Protein AF-S6VYV8-F1 (afdb_monomer_lite)

InterPro domains:
  IPR003060 Pyocin S killer protein [PR01300] (23-44)
  IPR003060 Pyocin S killer protein [PR01300] (45-64)
  IPR003060 Pyocin S killer protein [PR01300] (68-85)
  IPR003060 Pyocin S killer protein [PR01300] (106-125)
  IPR003615 HNH nuclease [SM00507] (66-121)
  IPR003615 HNH nuclease [cd00085] (87-124)
  IPR037146 Colicin/pyocin, DNase domain superfamily [G3DSA:3.90.540.10] (6-129)
  IPR044925 His-Me finger superfamily [SSF54060] (20-124)

Secondary structure (DSSP, 8-state):
----GGG----HHHHS-TT-TTT-EEPPHHHHHHHTT---SSHHHHHHHHHHHHHH-TTTGGGS-HHHHHHHHTTPPPP--GGG-BTTB-S-EEEESS-GGGT--SS-GGGEEEE-HHHHHHHHHHHT-

pLDDT: mean 84.9, std 18.85, range [35.53, 98.62]

Sequence (129 aa):
QRASIDDFTENLFLRQHTRTRAEGAPIPSQVADQLRGVRFSNFGRQRESIWKAVANDSEISQQFSQRNLQLMKAGNAPHPKLEDQIGRRTKFEVHHKDEIANGGSVYNMDNLVIMTPKQHIEHHRNRSQ

Foldseek 3Di:
DDDDPPPDQDQPQQPPPPPCLQQAGAQDPQLLVVCPPPDDPDLLRLQLSSLCSQLPDPVNVSSDDPVQSVQSVRSHFGFDPPVLADDPQGGKDKDFCQDVVNVGDSNRSRRIHIHGPNSNVVNVVVVVD

Structure (mmCIF, N/CA/C/O backbone):
data_AF-S6VYV8-F1
#
_entry.id   AF-S6VYV8-F1
#
loop_
_atom_site.group_PDB
_atom_site.id
_atom_site.type_symbol
_atom_site.label_atom_id
_atom_site.label_alt_id
_atom_site.label_comp_id
_atom_site.label_asym_id
_atom_site.label_entity_id
_atom_site.label_seq_id
_atom_site.pdbx_PDB_ins_code
_atom_site.Cartn_x
_atom_site.Cartn_y
_atom_site.Cartn_z
_atom_site.occupancy
_atom_site.B_iso_or_equiv
_atom_site.auth_seq_id
_atom_site.auth_comp_id
_atom_site.auth_asym_id
_atom_site.auth_atom_id
_atom_site.pdbx_PDB_model_num
ATOM 1 N N . GLN A 1 1 ? 23.543 20.857 17.934 1.00 36.75 1 GLN A N 1
ATOM 2 C CA . GLN A 1 1 ? 22.958 20.693 16.585 1.00 36.75 1 GLN A CA 1
ATOM 3 C C . GLN A 1 1 ? 21.738 19.796 16.728 1.00 36.75 1 GLN A C 1
ATOM 5 O O . GLN A 1 1 ? 21.849 18.759 17.365 1.00 36.75 1 GLN A O 1
ATOM 10 N N . ARG A 1 2 ? 20.561 20.262 16.294 1.00 36.38 2 ARG A N 1
ATOM 11 C CA . ARG A 1 2 ? 19.273 19.580 16.497 1.00 36.38 2 ARG A CA 1
ATOM 12 C C . ARG A 1 2 ? 19.119 18.473 15.450 1.00 36.38 2 ARG A C 1
ATOM 14 O O . ARG A 1 2 ? 18.986 18.793 14.274 1.00 36.38 2 ARG A O 1
ATOM 21 N N . ALA A 1 3 ? 19.151 17.212 15.874 1.00 35.53 3 ALA A N 1
ATOM 22 C CA . ALA A 1 3 ? 18.651 16.110 15.058 1.00 35.53 3 ALA A CA 1
ATOM 23 C C . ALA A 1 3 ? 17.137 16.302 14.860 1.00 35.53 3 ALA A C 1
ATOM 25 O O . ALA A 1 3 ? 16.430 16.645 15.812 1.00 35.53 3 ALA A O 1
ATOM 26 N N . SER A 1 4 ? 16.667 16.171 13.617 1.00 38.88 4 SER A N 1
ATOM 27 C CA . SER A 1 4 ? 15.248 16.284 13.278 1.00 38.88 4 SER A CA 1
ATOM 28 C C . SER A 1 4 ? 14.470 15.146 13.938 1.00 38.88 4 SER A C 1
ATOM 30 O O . SER A 1 4 ? 14.913 14.002 13.945 1.00 38.88 4 SER A O 1
ATOM 32 N N . ILE A 1 5 ? 13.288 15.464 14.458 1.00 42.28 5 ILE A N 1
ATOM 33 C CA . ILE A 1 5 ? 12.329 14.523 15.061 1.00 42.28 5 ILE A CA 1
ATOM 34 C C . ILE A 1 5 ? 11.780 13.509 14.026 1.00 42.28 5 ILE A C 1
ATOM 36 O O . ILE A 1 5 ? 11.091 12.560 14.387 1.00 42.28 5 ILE A O 1
ATOM 40 N N . ASP A 1 6 ? 12.151 13.647 12.750 1.00 46.44 6 ASP A N 1
ATOM 41 C CA . ASP A 1 6 ? 11.734 12.770 11.651 1.00 46.44 6 ASP A CA 1
ATOM 42 C C . ASP A 1 6 ? 12.532 11.452 11.526 1.00 46.44 6 ASP A C 1
ATOM 44 O O . ASP A 1 6 ? 12.191 10.621 10.685 1.00 46.44 6 ASP A O 1
ATOM 48 N N . ASP A 1 7 ? 13.567 11.228 12.346 1.00 43.50 7 ASP A N 1
ATOM 49 C CA . ASP A 1 7 ? 14.510 10.102 12.173 1.00 43.50 7 ASP A CA 1
ATOM 50 C C . ASP A 1 7 ? 14.187 8.820 12.968 1.00 43.50 7 ASP A C 1
ATOM 52 O O . ASP A 1 7 ? 14.925 7.838 12.891 1.00 43.50 7 ASP A O 1
ATOM 56 N N . PHE A 1 8 ? 13.073 8.765 13.704 1.00 42.66 8 PHE A N 1
ATOM 57 C CA . PHE A 1 8 ? 12.705 7.590 14.507 1.00 42.66 8 PHE A CA 1
ATOM 58 C C . PHE A 1 8 ? 11.264 7.141 14.254 1.00 42.66 8 PHE A C 1
ATOM 60 O O . PHE A 1 8 ? 10.358 7.420 15.028 1.00 42.66 8 PHE A O 1
ATOM 67 N N . THR A 1 9 ? 11.030 6.400 13.174 1.00 42.88 9 THR A N 1
ATOM 68 C CA . THR A 1 9 ? 9.920 5.430 13.105 1.00 42.88 9 THR A CA 1
ATOM 69 C C . THR A 1 9 ? 10.303 4.336 12.126 1.00 42.88 9 THR A C 1
ATOM 71 O O . THR A 1 9 ? 10.031 4.359 10.926 1.00 42.88 9 THR A O 1
ATOM 74 N N . GLU A 1 10 ? 11.045 3.374 12.650 1.00 47.78 10 GLU A N 1
ATOM 75 C CA . GLU A 1 10 ? 11.358 2.162 11.923 1.00 47.78 10 GLU A CA 1
ATOM 76 C C . GLU A 1 10 ? 10.153 1.223 11.988 1.00 47.78 10 GLU A C 1
ATOM 78 O O . GLU A 1 10 ? 9.729 0.810 13.064 1.00 47.78 10 GLU A O 1
ATOM 83 N N . ASN A 1 11 ? 9.592 0.897 10.825 1.00 56.34 11 ASN A N 1
ATOM 84 C CA . ASN A 1 11 ? 8.447 -0.000 10.709 1.00 56.34 11 ASN A CA 1
ATOM 85 C C . ASN A 1 11 ? 8.862 -1.439 11.042 1.00 56.34 11 ASN A C 1
ATOM 87 O O . ASN A 1 11 ? 9.482 -2.105 10.217 1.00 56.34 11 ASN A O 1
ATOM 91 N N . LEU A 1 12 ? 8.518 -1.929 12.232 1.00 54.09 12 LEU A N 1
ATOM 92 C CA . LEU A 1 12 ? 8.795 -3.286 12.701 1.00 54.09 12 LEU A CA 1
ATOM 93 C C . LEU A 1 12 ? 8.232 -4.379 11.768 1.00 54.09 12 LEU A C 1
ATOM 95 O O . LEU A 1 12 ? 8.921 -5.368 11.526 1.00 54.09 12 LEU A O 1
ATOM 99 N N . PHE A 1 13 ? 7.043 -4.200 11.177 1.00 61.12 13 PHE A N 1
ATOM 100 C CA . PHE A 1 13 ? 6.476 -5.205 10.256 1.00 61.12 13 PHE A CA 1
ATOM 101 C C . PHE A 1 13 ? 7.120 -5.170 8.859 1.00 61.12 13 PHE A C 1
ATOM 103 O O . PHE A 1 13 ? 7.170 -6.186 8.175 1.00 61.12 13 PHE A O 1
ATOM 110 N N . LEU A 1 14 ? 7.684 -4.024 8.462 1.00 57.34 14 LEU A N 1
ATOM 111 C CA . LEU A 1 14 ? 8.530 -3.907 7.266 1.00 57.34 14 LEU A CA 1
ATOM 112 C C . LEU A 1 14 ? 10.004 -4.255 7.560 1.00 57.34 14 LEU A C 1
ATOM 114 O O . LEU A 1 14 ? 10.824 -4.276 6.644 1.00 57.34 14 LEU A O 1
ATOM 118 N N . ARG A 1 15 ? 10.357 -4.511 8.831 1.00 58.31 15 ARG A N 1
ATOM 119 C CA . ARG A 1 15 ? 11.710 -4.864 9.294 1.00 58.31 15 ARG A CA 1
ATOM 120 C C . ARG A 1 15 ? 11.942 -6.351 9.454 1.00 58.31 15 ARG A C 1
ATOM 122 O O . ARG A 1 15 ? 13.085 -6.784 9.305 1.00 58.31 15 ARG A O 1
ATOM 129 N N . GLN A 1 16 ? 10.924 -7.131 9.803 1.00 44.22 16 GLN A N 1
ATOM 130 C CA . GLN A 1 16 ? 11.106 -8.563 10.012 1.00 44.22 16 GLN A CA 1
ATOM 131 C C . GLN A 1 16 ? 11.234 -9.271 8.669 1.00 44.22 16 GLN A C 1
ATOM 133 O O . GLN A 1 16 ? 10.277 -9.885 8.254 1.00 44.22 16 GLN A O 1
ATOM 138 N N . HIS A 1 17 ? 12.387 -9.130 8.006 1.00 45.38 17 HIS A N 1
ATOM 139 C CA . HIS A 1 17 ? 13.085 -10.145 7.211 1.00 45.38 17 HIS A CA 1
ATOM 140 C C . HIS A 1 17 ? 14.476 -9.603 6.824 1.00 45.38 17 HIS A C 1
ATOM 142 O O . HIS A 1 17 ? 14.815 -9.404 5.658 1.00 45.38 17 HIS A O 1
ATOM 148 N N . THR A 1 18 ? 15.347 -9.416 7.818 1.00 36.47 18 THR A N 1
ATOM 149 C CA . THR A 1 18 ? 16.785 -9.131 7.629 1.00 36.47 18 THR A CA 1
ATOM 150 C C . THR A 1 18 ? 17.571 -10.294 6.992 1.00 36.47 18 THR A C 1
ATOM 152 O O . THR A 1 18 ? 18.792 -10.230 6.892 1.00 36.47 18 THR A O 1
ATOM 155 N N . ARG A 1 19 ? 16.883 -11.338 6.499 1.00 40.12 19 ARG A N 1
ATOM 156 C CA . ARG A 1 19 ? 17.441 -12.415 5.665 1.00 40.12 19 ARG A CA 1
ATOM 157 C C . ARG A 1 19 ? 16.961 -12.411 4.204 1.00 40.12 19 ARG A C 1
ATOM 159 O O . ARG A 1 19 ? 17.607 -13.065 3.396 1.00 40.12 19 ARG A O 1
ATOM 166 N N . THR A 1 20 ? 15.904 -11.673 3.839 1.00 45.91 20 THR A N 1
ATOM 167 C CA . THR A 1 20 ? 15.282 -11.752 2.498 1.00 45.91 20 THR A CA 1
ATOM 168 C C . THR A 1 20 ? 14.814 -10.389 1.977 1.00 45.91 20 THR A C 1
ATOM 170 O O . THR A 1 20 ? 13.684 -10.219 1.526 1.00 45.91 20 THR A O 1
ATOM 173 N N . ARG A 1 21 ? 15.704 -9.382 1.961 1.00 57.50 21 ARG A N 1
ATOM 174 C CA . ARG A 1 21 ? 15.410 -8.048 1.382 1.00 57.50 21 ARG A CA 1
ATOM 175 C C . ARG A 1 21 ? 14.778 -8.122 -0.025 1.00 57.50 21 ARG A C 1
ATOM 177 O O . ARG A 1 21 ? 14.060 -7.200 -0.393 1.00 57.50 21 ARG A O 1
ATOM 184 N N . ALA A 1 22 ? 15.022 -9.207 -0.764 1.00 64.06 22 ALA A N 1
ATOM 185 C CA . ALA A 1 22 ? 14.495 -9.473 -2.099 1.00 64.06 22 ALA A CA 1
ATOM 186 C C . ALA A 1 22 ? 13.047 -10.013 -2.157 1.00 64.06 22 ALA A C 1
ATOM 188 O O . ALA A 1 22 ? 12.445 -9.947 -3.223 1.00 64.06 22 ALA A O 1
ATOM 189 N N . GLU A 1 23 ? 12.476 -10.555 -1.077 1.00 79.62 23 GLU A N 1
ATOM 190 C CA . GLU A 1 23 ? 11.166 -11.242 -1.119 1.00 79.62 23 GLU A CA 1
ATOM 191 C C . GLU A 1 23 ? 9.980 -10.345 -0.734 1.00 79.62 23 GLU A C 1
ATOM 193 O O . GLU A 1 23 ? 8.837 -10.665 -1.048 1.00 79.62 23 GLU A O 1
ATOM 198 N N . GLY A 1 24 ? 10.246 -9.186 -0.125 1.00 86.62 24 GLY A N 1
ATOM 199 C CA . GLY A 1 24 ? 9.213 -8.258 0.338 1.00 86.62 24 GLY A CA 1
ATOM 200 C C . GLY A 1 24 ? 8.560 -8.678 1.660 1.00 86.62 24 GLY A C 1
ATOM 201 O O . GLY A 1 24 ? 8.760 -9.781 2.163 1.00 86.62 24 GLY A O 1
ATOM 202 N N . ALA A 1 25 ? 7.795 -7.765 2.255 1.00 90.88 25 ALA A N 1
ATOM 203 C CA . ALA A 1 25 ? 7.066 -8.018 3.494 1.00 90.88 25 ALA A CA 1
ATOM 204 C C . ALA A 1 25 ? 5.686 -8.627 3.185 1.00 90.88 25 ALA A C 1
ATOM 206 O O . ALA A 1 25 ? 4.957 -8.052 2.372 1.00 90.88 25 ALA A O 1
ATOM 207 N N . PRO A 1 26 ? 5.284 -9.748 3.808 1.00 93.75 26 PRO A N 1
ATOM 208 C CA . PRO A 1 26 ? 3.948 -10.304 3.608 1.00 93.75 26 PRO A CA 1
ATOM 209 C C . PRO A 1 26 ? 2.865 -9.347 4.123 1.00 93.75 26 PRO A C 1
ATOM 211 O O . PRO A 1 26 ? 3.109 -8.515 5.002 1.00 93.75 26 PRO A O 1
ATOM 214 N N . ILE A 1 27 ? 1.645 -9.479 3.597 1.00 94.25 27 ILE A N 1
ATOM 215 C CA . ILE A 1 27 ? 0.493 -8.784 4.176 1.00 94.25 27 ILE A CA 1
ATOM 216 C C . ILE A 1 27 ? 0.255 -9.324 5.600 1.00 94.25 27 ILE A C 1
ATOM 218 O O . ILE A 1 27 ? 0.124 -10.538 5.758 1.00 94.25 27 ILE A O 1
ATOM 222 N N . PRO A 1 28 ? 0.159 -8.463 6.634 1.00 92.81 28 PRO A N 1
ATOM 223 C CA . PRO A 1 28 ? -0.158 -8.905 7.992 1.00 92.81 28 PRO A CA 1
ATOM 224 C C . PRO A 1 28 ? -1.473 -9.692 8.045 1.00 92.81 28 PRO A C 1
ATOM 226 O O . PRO A 1 28 ? -2.461 -9.285 7.428 1.00 92.81 28 PRO A O 1
ATOM 229 N N . SER A 1 29 ? -1.518 -10.787 8.810 1.00 93.56 29 SER A N 1
ATOM 230 C CA . SER A 1 29 ? -2.698 -11.664 8.890 1.00 93.56 29 SER A CA 1
ATOM 231 C C . SER A 1 29 ? -3.955 -10.908 9.320 1.00 93.56 29 SER A C 1
ATOM 233 O O . SER A 1 29 ? -4.989 -11.036 8.676 1.00 93.56 29 SER A O 1
ATOM 235 N N . GLN A 1 30 ? -3.845 -10.013 10.306 1.00 94.25 30 GLN A N 1
ATOM 236 C CA . GLN A 1 30 ? -4.943 -9.145 10.750 1.00 94.25 30 GLN A CA 1
ATOM 237 C C . GLN A 1 30 ? -5.507 -8.228 9.648 1.00 94.25 30 GLN A C 1
ATOM 239 O O . GLN A 1 30 ? -6.687 -7.882 9.678 1.00 94.25 30 GLN A O 1
ATOM 244 N N . VAL A 1 31 ? -4.699 -7.850 8.650 1.00 96.38 31 VAL A N 1
ATOM 245 C CA . VAL A 1 31 ? -5.151 -7.092 7.468 1.00 96.38 31 VAL A CA 1
ATOM 246 C C . VAL A 1 31 ? -5.778 -8.031 6.438 1.00 96.38 31 VAL A C 1
ATOM 248 O O . VAL A 1 31 ? -6.810 -7.704 5.852 1.00 96.38 31 VAL A O 1
ATOM 251 N N . ALA A 1 32 ? -5.180 -9.205 6.219 1.00 95.81 32 ALA A N 1
ATOM 252 C CA . ALA A 1 32 ? -5.721 -10.218 5.317 1.00 95.81 32 ALA A CA 1
ATOM 253 C C . ALA A 1 32 ? -7.100 -10.718 5.778 1.00 95.81 32 ALA A C 1
ATOM 255 O O . ALA A 1 32 ? -8.005 -10.860 4.956 1.00 95.81 32 ALA A O 1
ATOM 256 N N . ASP A 1 33 ? -7.290 -10.904 7.083 1.00 95.75 33 ASP A N 1
ATOM 257 C CA . ASP A 1 33 ? -8.546 -11.352 7.681 1.00 95.75 33 ASP A CA 1
ATOM 258 C C . ASP A 1 33 ? -9.673 -10.332 7.503 1.00 95.75 33 ASP A C 1
ATOM 260 O O . ASP A 1 33 ? -10.787 -10.718 7.153 1.00 95.75 33 ASP A O 1
ATOM 264 N N . GLN A 1 34 ? -9.381 -9.032 7.622 1.00 95.56 34 GLN A N 1
ATOM 265 C CA . GLN A 1 34 ? -10.354 -7.961 7.353 1.00 95.56 34 GLN A CA 1
ATOM 266 C C . GLN A 1 34 ? -10.839 -7.935 5.897 1.00 95.56 34 GLN A C 1
ATOM 268 O O . GLN A 1 34 ? -11.943 -7.471 5.615 1.00 95.56 34 GLN A O 1
ATOM 273 N N . LEU A 1 35 ? -10.006 -8.392 4.961 1.00 95.88 35 LEU A N 1
ATOM 274 C CA . LEU A 1 35 ? -10.280 -8.333 3.524 1.00 95.88 35 LEU A CA 1
ATOM 275 C C . LEU A 1 35 ? -10.675 -9.697 2.940 1.00 95.88 35 LEU A C 1
ATOM 277 O O . LEU A 1 35 ? -10.947 -9.809 1.741 1.00 95.88 35 LEU A O 1
ATOM 281 N N . ARG A 1 36 ? -10.752 -10.737 3.776 1.00 93.88 36 ARG A N 1
ATOM 282 C CA . ARG A 1 36 ? -11.122 -12.092 3.370 1.00 93.88 36 ARG A CA 1
ATOM 283 C C . ARG A 1 36 ? -12.567 -12.122 2.872 1.00 93.88 36 ARG A C 1
ATOM 285 O O . ARG A 1 36 ? -13.480 -11.615 3.513 1.00 93.88 36 ARG A O 1
ATOM 292 N N . GLY A 1 37 ? -12.780 -12.722 1.702 1.00 92.44 37 GLY A N 1
ATOM 293 C CA . GLY A 1 37 ? -14.107 -12.816 1.079 1.00 92.44 37 GLY A CA 1
ATOM 294 C C . GLY A 1 37 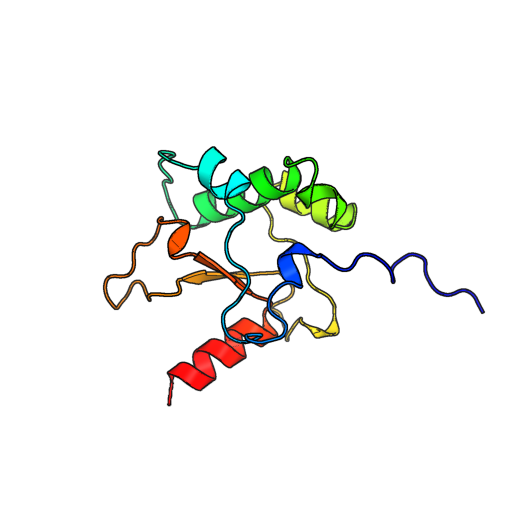? -14.613 -11.517 0.437 1.00 92.44 37 GLY A C 1
ATOM 295 O O . GLY A 1 37 ? -15.658 -11.536 -0.215 1.00 92.44 37 GLY A O 1
ATOM 296 N N . VAL A 1 38 ? -13.873 -10.408 0.545 1.00 95.38 38 VAL A N 1
ATOM 297 C CA . VAL A 1 38 ? -14.204 -9.161 -0.152 1.00 95.38 38 VAL A CA 1
ATOM 298 C C . VAL A 1 38 ? -13.934 -9.326 -1.646 1.00 95.38 38 VAL A C 1
ATOM 300 O O . VAL A 1 38 ? -12.854 -9.741 -2.066 1.00 95.38 38 VAL A O 1
ATOM 303 N N . ARG A 1 39 ? -14.923 -8.979 -2.476 1.00 94.00 39 ARG A N 1
ATOM 304 C CA . ARG A 1 39 ? -14.772 -8.961 -3.935 1.00 94.00 39 ARG A CA 1
ATOM 305 C C . ARG A 1 39 ? -14.286 -7.591 -4.393 1.00 94.00 39 ARG A C 1
ATOM 307 O O . ARG A 1 39 ? -14.935 -6.581 -4.131 1.00 94.00 39 ARG A O 1
ATOM 314 N N . PHE A 1 40 ? -13.181 -7.567 -5.131 1.00 95.56 40 PHE A N 1
ATOM 315 C CA . PHE A 1 40 ? -12.641 -6.352 -5.737 1.00 95.56 40 PHE A CA 1
ATOM 316 C C . PHE A 1 40 ? -12.929 -6.327 -7.236 1.00 95.56 40 PHE A C 1
ATOM 318 O O . PHE A 1 40 ? -12.746 -7.325 -7.926 1.00 95.56 40 PHE A O 1
ATOM 325 N N . SER A 1 41 ? -13.355 -5.172 -7.751 1.00 95.12 41 SER A N 1
ATOM 326 C CA . SER A 1 41 ? -13.600 -4.990 -9.188 1.00 95.12 41 SER A CA 1
ATOM 327 C C . SER A 1 41 ? -12.315 -4.876 -10.009 1.00 95.12 41 SER A C 1
ATOM 329 O O . SER A 1 41 ? -12.339 -5.077 -11.219 1.00 95.12 41 SER A O 1
ATOM 331 N N . ASN A 1 42 ? -11.199 -4.527 -9.367 1.00 96.25 42 ASN A N 1
ATOM 332 C CA . ASN A 1 42 ? -9.863 -4.519 -9.950 1.00 96.25 42 ASN A CA 1
ATOM 333 C C . ASN A 1 42 ? -8.794 -4.510 -8.845 1.00 96.25 42 ASN A C 1
ATOM 335 O O . ASN A 1 42 ? -9.076 -4.205 -7.683 1.00 96.25 42 ASN A O 1
ATOM 339 N N . PHE A 1 43 ? -7.544 -4.779 -9.226 1.00 95.38 43 PHE A N 1
ATOM 340 C CA . PHE A 1 43 ? -6.403 -4.783 -8.306 1.00 95.38 43 PHE A CA 1
ATOM 341 C C . PHE A 1 43 ? -6.142 -3.418 -7.643 1.00 95.38 43 PHE A C 1
ATOM 343 O O . PHE A 1 43 ? -5.696 -3.351 -6.500 1.00 95.38 43 PHE A O 1
ATOM 350 N N . GLY A 1 44 ? -6.480 -2.312 -8.316 1.00 96.88 44 GLY A N 1
ATOM 351 C CA . GLY A 1 44 ? -6.397 -0.969 -7.735 1.00 96.88 44 GLY A CA 1
ATOM 352 C C . GLY A 1 44 ? -7.259 -0.826 -6.479 1.00 96.88 44 GLY A C 1
ATOM 353 O O . GLY A 1 44 ? -6.773 -0.327 -5.466 1.00 96.88 44 GLY A O 1
ATOM 354 N N . ARG A 1 45 ? -8.492 -1.349 -6.507 1.00 98.06 45 ARG A N 1
ATOM 355 C CA . ARG A 1 45 ? -9.393 -1.370 -5.342 1.00 98.06 45 ARG A CA 1
ATOM 356 C C . ARG A 1 45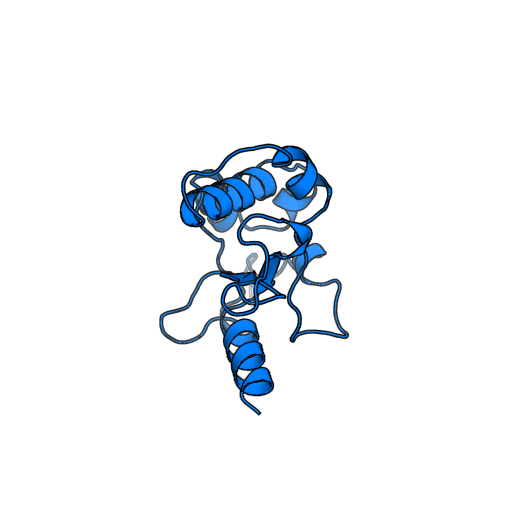 ? -8.888 -2.267 -4.222 1.00 98.06 45 ARG A C 1
ATOM 358 O O . ARG A 1 45 ? -8.981 -1.876 -3.064 1.00 98.06 45 ARG A O 1
ATOM 365 N N . GLN A 1 46 ? -8.312 -3.422 -4.552 1.00 97.69 46 GLN A N 1
ATOM 366 C CA . GLN A 1 46 ? -7.679 -4.270 -3.542 1.00 97.69 46 GLN A CA 1
ATOM 367 C C . GLN A 1 46 ? -6.538 -3.526 -2.842 1.00 97.69 46 GLN A C 1
ATOM 369 O O . GLN A 1 46 ? -6.495 -3.471 -1.616 1.00 97.69 46 GLN A O 1
ATOM 374 N N . ARG A 1 47 ? -5.649 -2.892 -3.614 1.00 97.88 47 ARG A N 1
ATOM 375 C CA . ARG A 1 47 ? -4.530 -2.113 -3.076 1.00 97.88 47 ARG A CA 1
ATOM 376 C C . ARG A 1 47 ? -5.000 -0.949 -2.203 1.00 97.88 47 ARG A C 1
ATOM 378 O O . ARG A 1 47 ? -4.427 -0.723 -1.143 1.00 97.88 47 ARG A O 1
ATOM 385 N N . GLU A 1 48 ? -6.030 -0.217 -2.628 1.00 98.38 48 GLU A N 1
ATOM 386 C CA . GLU A 1 48 ? -6.634 0.845 -1.812 1.00 98.38 48 GLU A CA 1
ATOM 387 C C . GLU A 1 48 ? -7.134 0.307 -0.467 1.00 98.38 48 GLU A C 1
ATOM 389 O O . GLU A 1 48 ? -6.858 0.905 0.574 1.00 98.38 48 GLU A O 1
ATOM 394 N N . SER A 1 49 ? -7.838 -0.828 -0.475 1.00 98.25 49 SER A N 1
ATOM 395 C CA . SER A 1 49 ? -8.351 -1.453 0.744 1.00 98.25 49 SER A CA 1
ATOM 396 C C . SER A 1 49 ? -7.249 -1.997 1.649 1.00 98.25 49 SER A C 1
ATOM 398 O O . SER A 1 49 ? -7.366 -1.843 2.861 1.00 98.25 49 SER A O 1
ATOM 400 N N . ILE A 1 50 ? -6.163 -2.551 1.093 1.00 98.06 50 ILE A N 1
ATOM 401 C CA . ILE A 1 50 ? -4.977 -2.961 1.864 1.00 98.06 50 ILE A CA 1
ATOM 402 C C . ILE A 1 50 ? -4.450 -1.776 2.675 1.00 98.06 50 ILE A C 1
ATOM 404 O O . ILE A 1 50 ? -4.314 -1.876 3.892 1.00 98.06 50 ILE A O 1
ATOM 408 N N . TRP A 1 51 ? -4.208 -0.630 2.032 1.00 98.44 51 TRP A N 1
ATOM 409 C CA . TRP A 1 51 ? -3.659 0.534 2.733 1.00 98.44 51 TRP A CA 1
ATOM 410 C C . TRP A 1 51 ? -4.621 1.116 3.767 1.00 98.44 51 TRP A C 1
ATOM 412 O O . TRP A 1 51 ? -4.189 1.491 4.855 1.00 98.44 51 TRP A O 1
ATOM 422 N N . LYS A 1 52 ? -5.925 1.142 3.475 1.00 98.62 52 LYS A N 1
ATOM 423 C CA . LYS A 1 52 ? -6.930 1.580 4.453 1.00 98.62 52 LYS A CA 1
ATOM 424 C C . LYS A 1 52 ? -6.975 0.668 5.676 1.00 98.62 52 LYS A C 1
ATOM 426 O O . LYS A 1 52 ? -7.008 1.177 6.791 1.00 98.62 52 LYS A O 1
ATOM 431 N N . ALA A 1 53 ? -6.941 -0.649 5.479 1.00 98.00 53 ALA A N 1
ATOM 432 C CA . ALA A 1 53 ? -6.927 -1.620 6.570 1.00 98.00 53 ALA A CA 1
ATOM 433 C C . ALA A 1 53 ? -5.661 -1.479 7.430 1.00 98.00 53 ALA A C 1
ATOM 435 O O . ALA A 1 53 ? -5.761 -1.376 8.648 1.00 98.00 53 ALA A O 1
ATOM 436 N N . VAL A 1 54 ? -4.486 -1.341 6.803 1.00 96.94 54 VAL A N 1
ATOM 437 C CA . VAL A 1 54 ? -3.214 -1.062 7.499 1.00 96.94 54 VAL A CA 1
ATOM 438 C C . VAL A 1 54 ? -3.297 0.213 8.347 1.00 96.94 54 VAL A C 1
ATOM 440 O O . VAL A 1 54 ? -2.839 0.232 9.484 1.00 96.94 54 VAL A O 1
ATOM 443 N N . ALA A 1 55 ? -3.891 1.287 7.820 1.00 97.31 55 ALA A N 1
ATOM 444 C CA . ALA A 1 55 ? -3.999 2.556 8.540 1.00 97.31 55 ALA A CA 1
ATOM 445 C C . ALA A 1 55 ? -5.033 2.560 9.675 1.00 97.31 55 ALA A C 1
ATOM 447 O O . ALA A 1 55 ? -4.972 3.441 10.536 1.00 97.31 55 ALA A O 1
ATOM 448 N N . ASN A 1 56 ? -5.991 1.634 9.642 1.00 96.88 56 ASN A N 1
ATOM 449 C CA . ASN A 1 56 ? -7.037 1.493 10.654 1.00 96.88 56 ASN A CA 1
ATOM 450 C C . ASN A 1 56 ? -6.677 0.472 11.740 1.00 96.88 56 ASN A C 1
ATOM 452 O O . ASN A 1 56 ? -7.328 0.448 12.781 1.00 96.88 56 ASN A O 1
ATOM 456 N N . ASP A 1 57 ? -5.653 -0.349 11.518 1.00 96.56 57 ASP A N 1
ATOM 457 C CA . ASP A 1 57 ? -5.140 -1.271 12.521 1.00 96.56 57 ASP A CA 1
ATOM 458 C C . ASP A 1 57 ? -4.362 -0.511 13.605 1.00 96.56 57 ASP A C 1
ATOM 460 O O . ASP A 1 57 ? -3.407 0.217 13.315 1.00 96.56 57 ASP A O 1
ATOM 464 N N . SER A 1 58 ? -4.769 -0.656 14.866 1.00 93.38 58 SER A N 1
ATOM 465 C CA . SER A 1 58 ? -4.219 0.123 15.978 1.00 93.38 58 SER A CA 1
ATOM 466 C C . SER A 1 58 ? -2.759 -0.187 16.292 1.00 93.38 58 SER A C 1
ATOM 468 O O . SER A 1 58 ? -2.085 0.682 16.832 1.00 93.38 58 SER A O 1
ATOM 470 N N . GLU A 1 59 ? -2.259 -1.382 15.979 1.00 92.00 59 GLU A N 1
ATOM 471 C CA . GLU A 1 59 ? -0.874 -1.779 16.260 1.00 92.00 59 GLU A CA 1
ATOM 472 C C . GLU A 1 59 ? 0.052 -1.413 15.097 1.00 92.00 59 GLU A C 1
ATOM 474 O O . GLU A 1 59 ? 1.153 -0.891 15.289 1.00 92.00 59 GLU A O 1
ATOM 479 N N . ILE A 1 60 ? -0.406 -1.640 13.866 1.00 91.81 60 ILE A N 1
ATOM 480 C CA . ILE A 1 60 ? 0.380 -1.384 12.661 1.00 91.81 60 ILE A CA 1
ATOM 481 C C . ILE A 1 60 ? 0.453 0.117 12.364 1.00 91.81 60 ILE A C 1
ATOM 483 O O . ILE A 1 60 ? 1.518 0.623 11.999 1.00 91.81 60 ILE A O 1
ATOM 487 N N . SER A 1 61 ? -0.643 0.859 12.548 1.00 93.19 61 SER A N 1
ATOM 488 C CA . SER A 1 61 ? -0.695 2.292 12.220 1.00 93.19 61 SER A CA 1
ATOM 489 C C . SER A 1 61 ? 0.328 3.133 12.992 1.00 93.19 61 SER A C 1
ATOM 491 O O . SER A 1 61 ? 0.829 4.120 12.455 1.00 93.19 61 SER A O 1
ATOM 493 N N . GLN A 1 62 ? 0.710 2.716 14.203 1.00 92.00 62 GLN A N 1
ATOM 494 C CA . GLN A 1 62 ? 1.712 3.399 15.036 1.00 92.00 62 GLN A CA 1
ATOM 495 C C . GLN A 1 62 ? 3.105 3.459 14.397 1.00 92.00 62 GLN A C 1
ATOM 497 O O . GLN A 1 62 ? 3.940 4.264 14.798 1.00 92.00 62 GLN A O 1
ATOM 502 N N . GLN A 1 63 ? 3.365 2.624 13.393 1.00 89.12 63 GLN A N 1
ATOM 503 C CA . GLN A 1 63 ? 4.668 2.523 12.743 1.00 89.12 63 GLN A CA 1
ATOM 504 C C . GLN A 1 63 ? 4.862 3.561 11.622 1.00 89.12 63 GLN A C 1
ATOM 506 O O . GLN A 1 63 ? 5.970 3.747 11.116 1.00 89.12 63 GLN A O 1
ATOM 511 N N . PHE A 1 64 ? 3.797 4.274 11.246 1.00 90.75 64 PHE A N 1
ATOM 512 C CA . PHE A 1 64 ? 3.800 5.230 10.147 1.00 90.75 64 PHE A CA 1
ATOM 513 C C . PHE A 1 64 ? 3.745 6.679 10.626 1.00 90.75 64 PHE A C 1
ATOM 515 O O . PHE A 1 64 ? 3.030 7.030 11.562 1.00 90.75 64 PHE A O 1
ATOM 522 N N . SER A 1 65 ? 4.427 7.564 9.895 1.00 94.12 65 SER A N 1
ATOM 523 C CA . SER A 1 65 ? 4.288 9.007 10.087 1.00 94.12 65 SER A CA 1
ATOM 524 C C . SER A 1 65 ? 2.860 9.481 9.797 1.00 94.12 65 SER A C 1
ATOM 526 O O . SER A 1 65 ? 2.144 8.901 8.975 1.00 94.12 65 SER A O 1
ATOM 528 N N . GLN A 1 66 ? 2.464 10.607 10.395 1.00 96.12 66 GLN A N 1
ATOM 529 C CA . GLN A 1 66 ? 1.124 11.175 10.198 1.00 96.12 66 GLN A CA 1
ATOM 530 C C . GLN A 1 66 ? 0.804 11.454 8.724 1.00 96.12 66 GLN A C 1
ATOM 532 O O . GLN A 1 66 ? -0.308 11.197 8.262 1.00 96.12 66 GLN A O 1
ATOM 537 N N . ARG A 1 67 ? 1.799 11.905 7.950 1.00 96.31 67 ARG A N 1
ATOM 538 C CA . ARG A 1 67 ? 1.658 12.110 6.503 1.00 96.31 67 ARG A CA 1
ATOM 539 C C . ARG A 1 67 ? 1.349 10.802 5.771 1.00 96.31 67 ARG A C 1
ATOM 541 O O . ARG A 1 67 ? 0.476 10.772 4.908 1.00 96.31 67 ARG A O 1
ATOM 548 N N . ASN A 1 68 ? 2.052 9.720 6.107 1.00 97.44 68 ASN A N 1
ATOM 549 C CA . ASN A 1 68 ? 1.801 8.410 5.511 1.00 97.44 68 ASN A CA 1
ATOM 550 C C . ASN A 1 68 ? 0.437 7.849 5.936 1.00 97.44 68 ASN A C 1
ATOM 552 O O . ASN A 1 68 ? -0.282 7.323 5.090 1.00 97.44 68 ASN A O 1
ATOM 556 N N . LEU A 1 69 ? 0.030 8.032 7.194 1.00 97.69 69 LEU A N 1
ATOM 557 C CA . LEU A 1 69 ? -1.302 7.638 7.660 1.00 97.69 69 LEU A CA 1
ATOM 558 C C . LEU A 1 69 ? -2.420 8.358 6.899 1.00 97.69 69 LEU A C 1
ATOM 560 O O . LEU A 1 69 ? -3.383 7.715 6.488 1.00 97.69 69 LEU A O 1
ATOM 564 N N . GLN A 1 70 ? -2.293 9.665 6.655 1.00 98.06 70 GLN A N 1
ATOM 565 C CA . GLN A 1 70 ? -3.272 10.417 5.859 1.00 98.06 70 GLN A CA 1
ATOM 566 C C . GLN A 1 70 ? -3.401 9.865 4.433 1.00 98.06 70 GLN A C 1
ATOM 568 O O . GLN A 1 70 ? -4.514 9.688 3.935 1.00 98.06 70 GLN A O 1
ATOM 573 N N . LEU A 1 71 ? -2.276 9.534 3.792 1.00 98.25 71 LEU A N 1
ATOM 574 C CA . LEU A 1 71 ? -2.272 8.911 2.467 1.00 98.25 71 LEU A CA 1
ATOM 575 C C . LEU A 1 71 ? -2.991 7.559 2.486 1.00 98.25 71 LEU A C 1
ATOM 577 O O . LEU A 1 71 ? -3.888 7.337 1.672 1.00 98.25 71 LEU A O 1
ATOM 581 N N . MET A 1 72 ? -2.641 6.689 3.431 1.00 98.44 72 MET A N 1
ATOM 582 C CA . MET A 1 72 ? -3.198 5.340 3.525 1.00 98.44 72 MET A CA 1
ATOM 583 C C . MET A 1 72 ? -4.687 5.331 3.879 1.00 98.44 72 MET A C 1
ATOM 585 O O . MET A 1 72 ? -5.444 4.574 3.275 1.00 98.44 72 MET A O 1
ATOM 589 N N . LYS A 1 73 ? -5.151 6.236 4.751 1.00 98.25 73 LYS A N 1
ATOM 590 C CA . LYS A 1 73 ? -6.588 6.441 5.022 1.00 98.25 73 LYS A CA 1
ATOM 591 C C . LYS A 1 73 ? -7.357 6.861 3.765 1.00 98.25 73 LYS A C 1
ATOM 593 O O . LYS A 1 73 ? -8.500 6.450 3.568 1.00 98.25 73 LYS A O 1
ATOM 598 N N . ALA A 1 74 ? -6.714 7.605 2.865 1.00 98.19 74 ALA A N 1
ATOM 599 C CA . ALA A 1 74 ? -7.251 7.928 1.544 1.00 98.19 74 ALA A CA 1
ATOM 600 C C . ALA A 1 74 ? -7.079 6.794 0.502 1.00 98.19 74 ALA A C 1
ATOM 602 O O . ALA A 1 74 ? -7.473 6.965 -0.648 1.00 98.19 74 ALA A O 1
ATOM 603 N N . GLY A 1 75 ? -6.524 5.634 0.875 1.00 97.94 75 GLY A N 1
ATOM 604 C CA . GLY A 1 75 ? -6.272 4.487 -0.012 1.00 97.94 75 GLY A CA 1
ATOM 605 C C . GLY A 1 75 ? -4.965 4.562 -0.809 1.00 97.94 75 GLY A C 1
ATOM 606 O O . GLY A 1 75 ? -4.732 3.747 -1.699 1.00 97.94 75 GLY A O 1
ATOM 607 N N . ASN A 1 76 ? -4.097 5.529 -0.514 1.00 98.25 76 ASN A N 1
ATOM 608 C CA . ASN A 1 76 ? -2.823 5.698 -1.203 1.00 98.25 76 ASN A CA 1
ATOM 609 C C . ASN A 1 76 ? -1.692 4.952 -0.493 1.00 98.25 76 ASN A C 1
ATOM 611 O O . ASN A 1 76 ? -1.592 4.979 0.729 1.00 98.25 76 ASN A O 1
ATOM 615 N N . ALA A 1 77 ? -0.772 4.382 -1.273 1.00 97.56 77 ALA A N 1
ATOM 616 C CA . ALA A 1 77 ? 0.439 3.788 -0.722 1.00 97.56 77 ALA A CA 1
ATOM 617 C C . ALA A 1 77 ? 1.295 4.832 0.030 1.00 97.56 77 ALA A C 1
ATOM 619 O O . ALA A 1 77 ? 1.424 5.970 -0.453 1.00 97.56 77 ALA A O 1
ATOM 620 N N . PRO A 1 78 ? 1.897 4.458 1.173 1.00 97.12 78 PRO A N 1
ATOM 621 C CA . PRO A 1 78 ? 2.805 5.317 1.916 1.00 97.12 78 PRO A CA 1
ATOM 622 C C . PRO A 1 78 ? 4.152 5.452 1.192 1.00 97.12 78 PRO A C 1
ATOM 624 O O . PRO A 1 78 ? 4.489 4.681 0.288 1.00 97.12 78 PRO A O 1
ATOM 627 N N . HIS A 1 79 ? 4.942 6.438 1.604 1.00 95.62 79 HIS A N 1
ATOM 628 C CA . HIS A 1 79 ? 6.313 6.606 1.133 1.00 95.62 79 HIS A CA 1
ATOM 629 C C . HIS A 1 79 ? 7.291 5.802 2.005 1.00 95.62 79 HIS A C 1
ATOM 631 O O . HIS A 1 79 ? 7.201 5.906 3.234 1.00 95.62 79 HIS A O 1
ATOM 637 N N . PRO A 1 80 ? 8.231 5.043 1.407 1.00 92.94 80 PRO A N 1
ATOM 638 C CA . PRO A 1 80 ? 9.368 4.477 2.121 1.00 92.94 80 PRO A CA 1
ATOM 639 C C . PRO A 1 80 ? 10.407 5.569 2.420 1.00 92.94 80 PRO A C 1
ATOM 641 O O . PRO A 1 80 ? 10.259 6.722 1.990 1.00 92.94 80 PRO A O 1
ATOM 644 N N . LYS A 1 81 ? 11.490 5.195 3.113 1.00 89.69 81 LYS A N 1
ATOM 645 C CA . LYS A 1 81 ? 12.657 6.068 3.295 1.00 89.69 81 LYS A CA 1
ATOM 646 C C . LYS A 1 81 ? 13.166 6.562 1.940 1.00 89.69 81 LYS A C 1
ATOM 648 O O . LYS A 1 81 ? 13.063 5.858 0.937 1.00 89.69 81 LYS A O 1
ATOM 653 N N . LEU A 1 82 ? 13.733 7.768 1.907 1.00 90.44 82 LEU A N 1
ATOM 654 C CA . LEU A 1 82 ? 14.242 8.371 0.668 1.00 90.44 82 LEU A CA 1
ATOM 655 C C . LEU A 1 82 ? 15.283 7.477 -0.023 1.00 90.44 82 LEU A C 1
ATOM 657 O O . LEU A 1 82 ? 15.278 7.349 -1.244 1.00 90.44 82 LEU A O 1
ATOM 661 N N . GLU A 1 83 ? 16.116 6.798 0.769 1.00 90.75 83 GLU A N 1
ATOM 662 C CA . GLU A 1 83 ? 17.123 5.851 0.288 1.00 90.75 83 GLU A CA 1
ATOM 663 C C . GLU A 1 83 ? 16.542 4.608 -0.393 1.00 90.75 83 GLU A C 1
ATOM 665 O O . GLU A 1 83 ? 17.268 3.948 -1.123 1.00 90.75 83 GLU A O 1
ATOM 670 N N . ASP A 1 84 ? 15.260 4.298 -0.209 1.00 90.00 84 ASP A N 1
ATOM 671 C CA . ASP A 1 84 ? 14.582 3.141 -0.802 1.00 90.00 84 ASP A CA 1
ATOM 672 C C . ASP A 1 84 ? 13.729 3.512 -2.034 1.00 90.00 84 ASP A C 1
ATOM 674 O O . ASP A 1 84 ? 13.148 2.646 -2.697 1.00 90.00 84 ASP A O 1
ATOM 678 N N . GLN A 1 85 ? 13.660 4.805 -2.366 1.00 93.19 85 GLN A N 1
ATOM 679 C CA . GLN A 1 85 ? 12.989 5.328 -3.558 1.00 93.19 85 GLN A CA 1
ATOM 680 C C . GLN A 1 85 ? 13.922 5.282 -4.777 1.00 93.19 85 GLN A C 1
ATOM 682 O O . GLN A 1 85 ? 15.148 5.279 -4.646 1.00 93.19 85 GLN A O 1
ATOM 687 N N . ILE A 1 86 ? 13.355 5.264 -5.988 1.00 94.69 86 ILE A N 1
ATOM 688 C CA . ILE A 1 86 ? 14.148 5.292 -7.225 1.00 94.69 86 ILE A CA 1
ATOM 689 C C . ILE A 1 86 ? 13.430 6.021 -8.366 1.00 94.69 86 ILE A C 1
ATOM 691 O O . ILE A 1 86 ? 12.346 5.638 -8.813 1.00 94.69 86 ILE A O 1
ATOM 695 N N . GLY A 1 87 ? 14.057 7.092 -8.861 1.00 95.00 87 GLY A N 1
ATOM 696 C CA . GLY A 1 87 ? 13.494 7.944 -9.908 1.00 95.00 87 GLY A CA 1
ATOM 697 C C . GLY A 1 87 ? 12.104 8.461 -9.530 1.00 95.00 87 GLY A C 1
ATOM 698 O O . GLY A 1 87 ? 11.917 9.075 -8.484 1.00 95.00 87 GLY A O 1
ATOM 699 N N . ARG A 1 88 ? 11.106 8.186 -10.377 1.00 96.06 88 ARG A N 1
ATOM 700 C CA . ARG A 1 88 ? 9.704 8.580 -10.141 1.00 96.06 88 ARG A CA 1
ATOM 701 C C . ARG A 1 88 ? 8.927 7.598 -9.251 1.00 96.06 88 ARG A C 1
ATOM 703 O O . ARG A 1 88 ? 7.781 7.881 -8.910 1.00 96.06 88 ARG A O 1
ATOM 710 N N . ARG A 1 89 ? 9.517 6.456 -8.877 1.00 96.38 89 ARG A N 1
ATOM 711 C CA . ARG A 1 89 ? 8.895 5.451 -8.002 1.00 96.38 89 ARG A CA 1
ATOM 712 C C . ARG A 1 89 ? 9.248 5.779 -6.555 1.00 96.38 89 ARG A C 1
ATOM 714 O O . ARG A 1 89 ? 10.353 5.504 -6.091 1.00 96.38 89 ARG A O 1
ATOM 721 N N . THR A 1 90 ? 8.307 6.422 -5.867 1.00 96.31 90 THR A N 1
ATOM 722 C CA . THR A 1 90 ? 8.522 7.018 -4.536 1.00 96.31 90 THR A CA 1
ATOM 723 C C . THR A 1 90 ? 7.599 6.466 -3.453 1.00 96.31 90 THR A C 1
ATOM 725 O O . THR A 1 90 ? 7.581 6.997 -2.347 1.00 96.31 90 THR A O 1
ATOM 728 N N . LYS A 1 91 ? 6.810 5.431 -3.748 1.00 96.62 91 LYS A N 1
ATOM 729 C CA . LYS A 1 91 ? 5.847 4.820 -2.822 1.00 96.62 91 LYS A CA 1
ATOM 730 C C . LYS A 1 91 ? 6.110 3.327 -2.699 1.00 96.62 91 LYS A C 1
ATOM 732 O O . LYS A 1 91 ? 6.679 2.747 -3.615 1.00 96.62 91 LYS A O 1
ATOM 737 N N . PHE A 1 92 ? 5.680 2.725 -1.595 1.00 96.62 92 PHE A N 1
ATOM 738 C CA . PHE A 1 92 ? 5.634 1.270 -1.483 1.00 96.62 92 PHE A CA 1
ATOM 739 C C . PHE A 1 92 ? 4.737 0.666 -2.566 1.00 96.62 92 PHE A C 1
ATOM 741 O O . PHE A 1 92 ? 3.761 1.279 -3.012 1.00 96.62 92 PHE A O 1
ATOM 748 N N . GLU A 1 93 ? 5.065 -0.551 -2.973 1.00 95.50 93 GLU A N 1
ATOM 749 C CA . GLU A 1 93 ? 4.417 -1.257 -4.069 1.00 95.50 93 GLU A CA 1
ATOM 750 C C . GLU A 1 93 ? 3.961 -2.635 -3.593 1.00 95.50 93 GLU A C 1
ATOM 752 O O . GLU A 1 93 ? 4.626 -3.264 -2.774 1.00 95.50 93 GLU A O 1
ATOM 757 N N . VAL A 1 94 ? 2.809 -3.082 -4.091 1.00 95.31 94 VAL A N 1
ATOM 758 C CA . VAL A 1 94 ? 2.293 -4.432 -3.836 1.00 95.31 94 VAL A CA 1
ATOM 759 C C . VAL A 1 94 ? 2.664 -5.296 -5.036 1.00 95.31 94 VAL A C 1
ATOM 761 O O . VAL A 1 94 ? 2.339 -4.926 -6.166 1.00 95.31 94 VAL A O 1
ATOM 764 N N . HIS A 1 95 ? 3.345 -6.406 -4.782 1.00 94.50 95 HIS A N 1
ATOM 765 C CA . HIS A 1 95 ? 3.884 -7.331 -5.773 1.00 94.50 95 HIS A CA 1
ATOM 766 C C . HIS A 1 95 ? 3.279 -8.732 -5.598 1.00 94.50 95 HIS A C 1
ATOM 768 O O . HIS A 1 95 ? 2.999 -9.147 -4.472 1.00 94.50 95 HIS A O 1
ATOM 774 N N . HIS A 1 96 ? 3.081 -9.451 -6.707 1.00 94.19 96 HIS A N 1
ATOM 775 C CA . HIS A 1 96 ? 2.618 -10.843 -6.728 1.00 94.19 96 HIS A CA 1
ATOM 776 C C . HIS A 1 96 ? 3.813 -11.801 -6.698 1.00 94.19 96 HIS A C 1
ATOM 778 O O . HIS A 1 96 ? 4.597 -11.791 -7.641 1.00 94.19 96 HIS A O 1
ATOM 784 N N . LYS A 1 97 ? 3.935 -12.650 -5.668 1.00 91.19 97 LYS A N 1
ATOM 785 C CA . LYS A 1 97 ? 5.038 -13.632 -5.555 1.00 91.19 97 LYS A CA 1
ATOM 786 C C . LYS A 1 97 ? 5.044 -14.616 -6.729 1.00 91.19 97 LYS A C 1
ATOM 788 O O . LYS A 1 97 ? 6.077 -14.833 -7.373 1.00 91.19 97 LYS A O 1
ATOM 793 N N . ASP A 1 98 ? 3.874 -15.176 -7.011 1.00 90.56 98 ASP A N 1
ATOM 794 C CA . ASP A 1 98 ? 3.588 -15.960 -8.202 1.00 90.56 98 ASP A CA 1
ATOM 795 C C . ASP A 1 98 ? 2.962 -15.033 -9.235 1.00 90.56 98 ASP A C 1
ATOM 797 O O . ASP A 1 98 ? 1.874 -14.480 -9.028 1.00 90.56 98 ASP A O 1
ATOM 801 N N . GLU A 1 99 ? 3.672 -14.837 -10.344 1.00 87.00 99 GLU A N 1
ATOM 802 C CA . GLU A 1 99 ? 3.246 -13.924 -11.395 1.00 87.00 99 GLU A CA 1
ATOM 803 C C . GLU A 1 99 ? 1.912 -14.365 -11.997 1.00 87.00 99 GLU A C 1
ATOM 805 O O . GLU A 1 99 ? 1.666 -15.548 -12.241 1.00 87.00 99 GLU A O 1
ATOM 810 N N . ILE A 1 100 ? 1.065 -13.386 -12.315 1.00 87.44 100 ILE A N 1
ATOM 811 C CA . ILE A 1 100 ? -0.247 -13.629 -12.928 1.00 87.44 100 ILE A CA 1
ATOM 812 C C . ILE A 1 100 ? -0.093 -14.388 -14.257 1.00 87.44 100 ILE A C 1
ATOM 814 O O . ILE A 1 100 ? -0.892 -15.272 -14.558 1.00 87.44 100 ILE A O 1
ATOM 818 N N . ALA A 1 101 ? 0.964 -14.093 -15.024 1.00 87.00 101 ALA A N 1
ATOM 819 C CA . ALA A 1 101 ? 1.275 -14.775 -16.282 1.00 87.00 101 ALA A CA 1
ATOM 820 C C . ALA A 1 101 ? 1.533 -16.285 -16.108 1.00 87.00 101 ALA A C 1
ATOM 822 O O . ALA A 1 101 ? 1.269 -17.054 -17.027 1.00 87.00 101 ALA A O 1
ATOM 823 N N . ASN A 1 102 ? 1.969 -16.708 -14.918 1.00 87.50 102 ASN A N 1
ATOM 824 C CA . ASN A 1 102 ? 2.245 -18.103 -14.573 1.00 87.50 102 ASN A CA 1
ATOM 825 C C . ASN A 1 102 ? 1.076 -18.762 -13.815 1.00 87.50 102 ASN A C 1
ATOM 827 O O . ASN A 1 102 ? 1.255 -19.793 -13.172 1.00 87.50 102 ASN A O 1
ATOM 831 N N . GLY A 1 103 ? -0.122 -18.166 -13.858 1.00 89.19 103 GLY A N 1
ATOM 832 C CA . GLY A 1 103 ? -1.310 -18.675 -13.165 1.00 89.19 103 GLY A CA 1
ATOM 833 C C . GLY A 1 103 ? -1.421 -18.249 -11.697 1.00 89.19 103 GLY A C 1
ATOM 834 O O . GLY A 1 103 ? -2.294 -18.745 -10.985 1.00 89.19 103 GLY A O 1
ATOM 835 N N . GLY A 1 104 ? -0.573 -17.322 -11.239 1.00 91.56 104 GLY A N 1
ATOM 836 C CA . GLY A 1 104 ? -0.640 -16.768 -9.891 1.00 91.56 104 GLY A CA 1
ATOM 837 C C . GLY A 1 104 ? -1.973 -16.068 -9.610 1.00 91.56 104 GLY A C 1
ATOM 838 O O . GLY A 1 104 ? -2.514 -15.334 -10.442 1.00 91.56 104 GLY A O 1
ATOM 839 N N . SER A 1 105 ? -2.520 -16.278 -8.410 1.00 91.56 105 SER A N 1
ATOM 840 C CA . SER A 1 105 ? -3.803 -15.681 -8.028 1.00 91.56 105 SER A CA 1
ATOM 841 C C . SER A 1 105 ? -3.681 -14.169 -7.850 1.00 91.56 105 SER A C 1
ATOM 843 O O . SER A 1 105 ? -2.854 -13.688 -7.073 1.00 91.56 105 SER A O 1
ATOM 845 N N . VAL A 1 106 ? -4.543 -13.417 -8.538 1.00 91.69 106 VAL A N 1
ATOM 846 C CA . VAL A 1 106 ? -4.518 -11.945 -8.551 1.00 91.69 106 VAL A CA 1
ATOM 847 C C . VAL A 1 106 ? -4.888 -11.352 -7.191 1.00 91.69 106 VAL A C 1
ATOM 849 O O . VAL A 1 106 ? -4.278 -10.374 -6.766 1.00 91.69 106 VAL A O 1
ATOM 852 N N . TYR A 1 107 ? -5.892 -11.933 -6.526 1.00 93.50 107 TYR A N 1
ATOM 853 C CA . TYR A 1 107 ? -6.514 -11.361 -5.328 1.00 93.50 107 TYR A CA 1
ATOM 854 C C . TYR A 1 107 ? -6.205 -12.136 -4.042 1.00 93.50 107 TYR A C 1
ATOM 856 O O . TYR A 1 107 ? -6.665 -11.736 -2.975 1.00 93.50 107 TYR A O 1
ATOM 864 N N . ASN A 1 108 ? -5.443 -13.230 -4.111 1.00 93.56 108 ASN A N 1
ATOM 865 C CA . ASN A 1 108 ? -5.050 -13.959 -2.910 1.00 93.56 108 ASN A CA 1
ATOM 866 C C . ASN A 1 108 ? -4.035 -13.136 -2.103 1.00 93.56 108 ASN A C 1
ATOM 868 O O . ASN A 1 108 ? -2.932 -12.902 -2.589 1.00 93.56 108 ASN A O 1
ATOM 872 N N . MET A 1 109 ? -4.386 -12.743 -0.874 1.00 94.19 109 MET A N 1
ATOM 873 C CA . MET A 1 109 ? -3.505 -11.973 0.017 1.00 94.19 109 M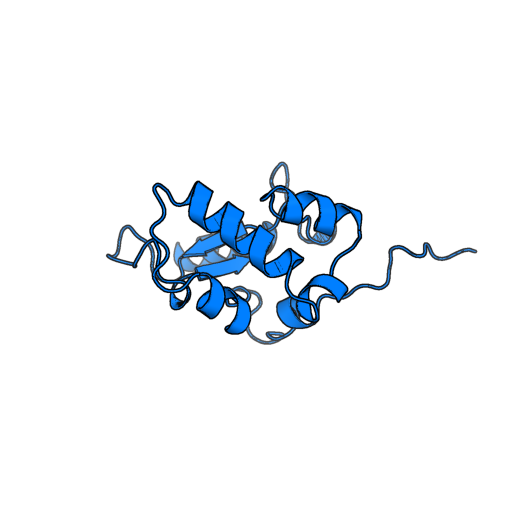ET A CA 1
ATOM 874 C C . MET A 1 109 ? -2.197 -12.714 0.312 1.00 94.19 109 MET A C 1
ATOM 876 O O . MET A 1 109 ? -1.155 -12.074 0.407 1.00 94.19 109 MET A O 1
ATOM 880 N N . ASP A 1 110 ? -2.228 -14.051 0.349 1.00 92.25 110 ASP A N 1
ATOM 881 C CA . ASP A 1 110 ? -1.031 -14.873 0.542 1.00 92.25 110 ASP A CA 1
ATOM 882 C C . ASP A 1 110 ? -0.100 -14.849 -0.671 1.00 92.25 110 ASP A C 1
ATOM 884 O O . ASP A 1 110 ? 1.059 -15.225 -0.537 1.00 92.25 110 ASP A O 1
ATOM 888 N N . ASN A 1 111 ? -0.565 -14.410 -1.847 1.00 94.62 111 ASN A N 1
ATOM 889 C CA . ASN A 1 111 ? 0.271 -14.203 -3.032 1.00 94.62 111 ASN A CA 1
ATOM 890 C C . ASN A 1 111 ? 0.840 -12.773 -3.104 1.00 94.62 111 ASN A C 1
ATOM 892 O O . ASN A 1 111 ? 1.562 -12.447 -4.042 1.00 94.62 111 ASN A O 1
ATOM 896 N N . LEU A 1 112 ? 0.527 -11.902 -2.140 1.00 95.00 112 LEU A N 1
ATOM 897 C CA . LEU A 1 112 ? 0.933 -10.499 -2.164 1.00 95.00 112 LEU A CA 1
ATOM 898 C C . LEU A 1 112 ? 2.029 -10.205 -1.143 1.00 95.00 112 LEU A C 1
ATOM 900 O O . LEU A 1 112 ? 1.994 -10.664 -0.001 1.00 95.00 112 LEU A O 1
ATOM 904 N N . VAL A 1 113 ? 2.976 -9.371 -1.554 1.00 94.56 113 VAL A N 1
ATOM 905 C CA . VAL A 1 113 ? 4.031 -8.814 -0.702 1.00 94.56 113 VAL A CA 1
ATOM 906 C C . VAL A 1 113 ? 4.184 -7.319 -0.955 1.00 94.56 113 VAL A C 1
ATOM 908 O O . VAL A 1 113 ? 3.884 -6.818 -2.038 1.00 94.56 113 VAL A O 1
ATOM 911 N N . ILE A 1 114 ? 4.641 -6.590 0.056 1.00 95.00 114 ILE A N 1
ATOM 912 C CA . ILE A 1 114 ? 4.930 -5.160 0.006 1.00 95.00 114 ILE A CA 1
ATOM 913 C C . ILE A 1 114 ? 6.436 -4.977 -0.168 1.00 95.00 114 ILE A C 1
ATOM 915 O O . ILE A 1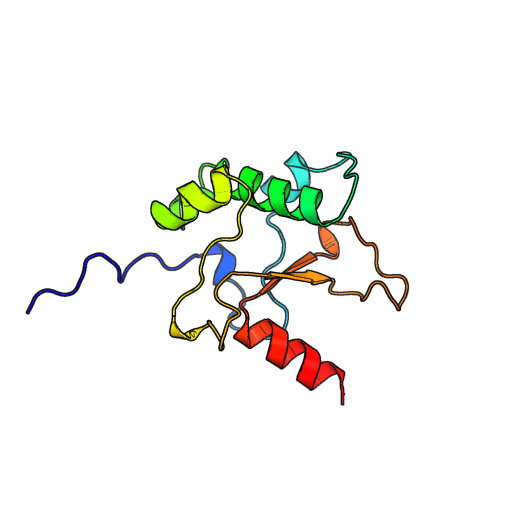 114 ? 7.232 -5.495 0.614 1.00 95.00 114 ILE A O 1
ATOM 919 N N . MET A 1 115 ? 6.828 -4.201 -1.172 1.00 93.94 115 MET A N 1
ATOM 920 C CA . MET A 1 115 ? 8.226 -3.911 -1.483 1.00 93.94 115 MET A CA 1
ATOM 921 C C . MET A 1 115 ? 8.465 -2.409 -1.595 1.00 93.94 115 MET A C 1
ATOM 923 O O . MET A 1 115 ? 7.581 -1.637 -1.984 1.00 93.94 115 MET A O 1
ATOM 927 N N . THR A 1 116 ? 9.689 -1.983 -1.289 1.00 94.00 116 THR A N 1
ATOM 928 C CA . THR A 1 116 ? 10.159 -0.673 -1.733 1.00 94.00 116 THR A CA 1
ATOM 929 C C . THR A 1 116 ? 10.430 -0.693 -3.241 1.00 94.00 116 THR A C 1
ATOM 931 O O . THR A 1 116 ? 10.721 -1.750 -3.808 1.00 94.00 116 THR A O 1
ATOM 934 N N . PRO A 1 117 ? 10.405 0.467 -3.915 1.00 93.94 117 PRO A N 1
ATOM 935 C CA . PRO A 1 117 ? 10.750 0.554 -5.330 1.00 93.94 117 PRO A CA 1
ATOM 936 C C . PRO A 1 117 ? 12.113 -0.042 -5.689 1.00 93.94 117 PRO A C 1
ATOM 938 O O . PRO A 1 117 ? 12.237 -0.709 -6.718 1.00 93.94 117 PRO A O 1
ATOM 941 N N . LYS A 1 118 ? 13.141 0.177 -4.855 1.00 92.31 118 LYS A N 1
ATOM 942 C CA . LYS A 1 118 ? 14.466 -0.421 -5.075 1.00 92.31 118 LYS A CA 1
ATOM 943 C C . LYS A 1 118 ? 14.423 -1.946 -4.988 1.00 92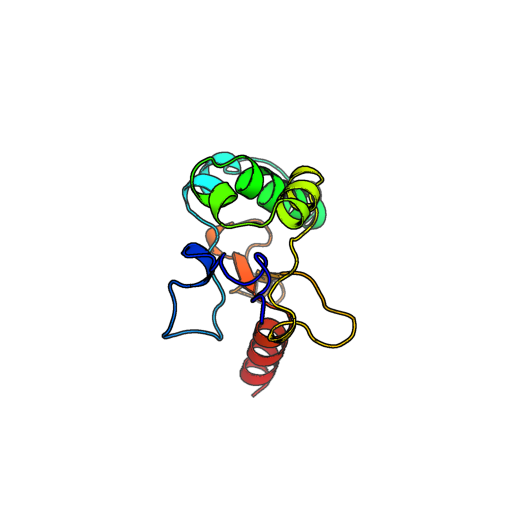.31 118 LYS A C 1
ATOM 945 O O . LYS A 1 118 ? 14.904 -2.599 -5.912 1.00 92.31 118 LYS A O 1
ATOM 950 N N . GLN A 1 119 ? 13.797 -2.492 -3.941 1.00 91.50 119 GLN A N 1
ATOM 951 C CA . GLN A 1 119 ? 13.641 -3.941 -3.768 1.00 91.50 119 GLN A CA 1
ATOM 952 C C . GLN A 1 119 ? 12.888 -4.570 -4.940 1.00 91.50 119 GLN A C 1
ATOM 954 O O . GLN A 1 119 ? 13.302 -5.598 -5.460 1.00 91.50 119 GLN A O 1
ATOM 959 N N . HIS A 1 120 ? 11.814 -3.933 -5.402 1.00 91.81 120 HIS A N 1
ATOM 960 C CA . HIS A 1 120 ? 10.989 -4.473 -6.477 1.00 91.81 120 HIS A CA 1
ATOM 961 C C . HIS A 1 120 ? 11.738 -4.531 -7.821 1.00 91.81 120 HIS A C 1
ATOM 963 O O . HIS A 1 120 ? 11.576 -5.479 -8.586 1.00 91.81 120 HIS A O 1
ATOM 969 N N . ILE A 1 121 ? 12.600 -3.547 -8.113 1.00 90.38 121 ILE A N 1
ATOM 970 C CA . ILE A 1 121 ? 13.485 -3.596 -9.291 1.00 90.38 121 ILE A CA 1
ATOM 971 C C . ILE A 1 121 ? 14.503 -4.726 -9.163 1.00 90.38 121 ILE A C 1
ATOM 973 O O . ILE A 1 121 ? 14.739 -5.445 -10.131 1.00 90.38 121 ILE A O 1
ATOM 977 N N . GLU A 1 122 ? 15.125 -4.861 -7.994 1.00 89.00 122 GLU A N 1
ATOM 978 C CA . GLU A 1 122 ? 16.111 -5.908 -7.733 1.00 89.00 122 GLU A CA 1
ATOM 979 C C . GLU A 1 122 ? 15.493 -7.307 -7.865 1.00 89.00 122 GLU A C 1
ATOM 981 O O . GLU A 1 122 ? 16.055 -8.157 -8.553 1.00 89.00 122 GLU A O 1
ATOM 986 N N . HIS A 1 123 ? 14.291 -7.506 -7.318 1.00 87.25 123 HIS A N 1
ATOM 987 C CA . HIS A 1 123 ? 13.532 -8.750 -7.431 1.00 87.25 123 HIS A CA 1
ATOM 988 C C . HIS A 1 123 ? 13.331 -9.171 -8.895 1.00 87.25 123 HIS A C 1
ATOM 990 O O . HIS A 1 123 ? 13.680 -10.287 -9.279 1.00 87.25 123 HIS A O 1
ATOM 996 N N . HIS A 1 124 ? 12.837 -8.261 -9.742 1.00 86.19 124 HIS A N 1
ATOM 997 C CA . HIS A 1 124 ? 12.621 -8.562 -11.159 1.00 86.19 124 HIS A CA 1
ATOM 998 C C . HIS A 1 124 ? 13.921 -8.743 -11.949 1.00 86.19 124 HIS A C 1
ATOM 1000 O O . HIS A 1 124 ? 13.962 -9.566 -12.862 1.00 86.19 124 HIS A O 1
ATOM 1006 N N . ARG A 1 125 ? 14.996 -8.021 -11.606 1.00 84.31 125 ARG A N 1
ATOM 1007 C CA . ARG A 1 125 ? 16.310 -8.228 -12.238 1.00 84.31 125 ARG A CA 1
ATOM 1008 C C . ARG A 1 125 ? 16.855 -9.626 -11.968 1.00 84.31 125 ARG A C 1
ATOM 1010 O O . ARG A 1 125 ? 17.349 -10.252 -12.896 1.00 84.31 125 ARG A O 1
ATOM 1017 N N . ASN A 1 126 ? 16.725 -10.114 -10.737 1.00 75.31 126 ASN A N 1
ATOM 1018 C CA . ASN A 1 126 ? 17.245 -11.423 -10.342 1.00 75.31 126 ASN A CA 1
ATOM 1019 C C . ASN A 1 126 ? 16.402 -12.586 -10.882 1.00 75.31 126 ASN A C 1
ATOM 1021 O O . ASN A 1 126 ? 16.944 -13.657 -11.106 1.00 75.31 126 ASN A O 1
ATOM 1025 N N . ARG A 1 127 ? 15.099 -12.379 -11.122 1.00 69.44 127 ARG A N 1
ATOM 1026 C CA . ARG A 1 127 ? 14.224 -13.359 -11.795 1.00 69.44 127 ARG A CA 1
ATOM 1027 C C . ARG A 1 127 ? 14.358 -13.390 -13.318 1.00 69.44 127 ARG A C 1
ATOM 1029 O O . ARG A 1 127 ? 13.848 -14.307 -13.948 1.00 69.44 127 ARG A O 1
ATOM 1036 N N . SER A 1 128 ? 14.989 -12.375 -13.908 1.00 58.91 128 SER A N 1
ATOM 1037 C CA . SER A 1 128 ? 15.237 -12.315 -15.355 1.00 58.91 128 SER A CA 1
ATOM 1038 C C . SER A 1 128 ? 16.530 -13.036 -15.772 1.00 58.91 128 SER A C 1
ATOM 1040 O O . SER A 1 128 ? 16.883 -12.981 -16.949 1.00 58.9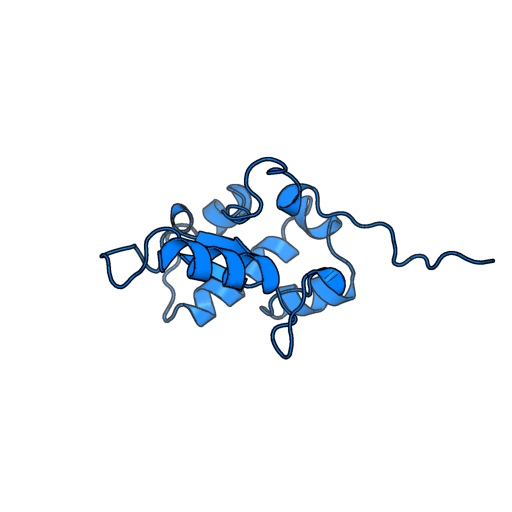1 128 SER A O 1
ATOM 1042 N N . GLN A 1 129 ? 17.249 -13.652 -14.824 1.00 41.47 129 GLN A N 1
ATOM 1043 C CA . GLN A 1 129 ? 18.399 -14.533 -15.064 1.00 41.47 129 GLN A CA 1
ATOM 1044 C C . GLN A 1 129 ? 18.012 -15.983 -14.800 1.00 41.47 129 GLN A C 1
ATOM 1046 O O . GLN A 1 129 ? 18.540 -16.848 -15.530 1.00 41.47 129 GLN A O 1
#

Radius of gyration: 15.03 Å; chains: 1; bounding box: 38×39×33 Å

Organism: NCBI:txid1194404